Protein AF-A0A0S7BTZ9-F1 (afdb_monomer_lite)

Structure (mmCIF, N/CA/C/O backbone):
data_AF-A0A0S7BTZ9-F1
#
_entry.id   AF-A0A0S7BTZ9-F1
#
loop_
_atom_site.group_PDB
_atom_site.id
_atom_site.type_symbol
_atom_site.label_atom_id
_atom_site.label_alt_id
_atom_site.label_comp_id
_atom_site.label_asym_id
_atom_site.label_entity_id
_atom_site.label_seq_id
_atom_site.pdbx_PDB_ins_code
_atom_site.Cartn_x
_atom_site.Cartn_y
_atom_site.Cartn_z
_atom_site.occupancy
_atom_site.B_iso_or_equiv
_atom_site.auth_seq_id
_atom_site.auth_comp_id
_atom_site.auth_asym_id
_atom_site.auth_atom_id
_atom_site.pdbx_PDB_model_num
ATOM 1 N N . MET A 1 1 ? -7.946 -8.603 -1.763 1.00 69.44 1 MET A N 1
ATOM 2 C CA . MET A 1 1 ? -6.821 -9.574 -1.748 1.00 69.44 1 MET A CA 1
ATOM 3 C C . MET A 1 1 ? -6.618 -10.162 -0.356 1.00 69.44 1 MET A C 1
ATOM 5 O O . MET A 1 1 ? -6.571 -9.394 0.598 1.00 69.44 1 MET A O 1
ATOM 9 N N . LYS A 1 2 ? -6.450 -11.489 -0.231 1.00 79.00 2 LYS A N 1
ATOM 10 C CA . LYS A 1 2 ? -6.265 -12.164 1.073 1.00 79.00 2 LYS A CA 1
ATOM 11 C C . LYS A 1 2 ? -5.028 -11.659 1.836 1.00 79.00 2 LYS A C 1
ATOM 13 O O . LYS A 1 2 ? -5.130 -11.409 3.030 1.00 79.00 2 LYS A O 1
ATOM 18 N N . ILE A 1 3 ? -3.919 -11.409 1.132 1.00 81.81 3 ILE A N 1
ATOM 19 C CA . ILE A 1 3 ? -2.663 -10.928 1.737 1.00 81.81 3 ILE A CA 1
ATOM 20 C C . ILE A 1 3 ? -2.786 -9.525 2.359 1.00 81.81 3 ILE A C 1
ATOM 22 O O . ILE A 1 3 ? -2.256 -9.265 3.435 1.00 81.81 3 ILE A O 1
ATOM 26 N N . LEU A 1 4 ? -3.564 -8.636 1.735 1.00 84.25 4 LEU A N 1
ATOM 27 C CA . LEU A 1 4 ? -3.800 -7.283 2.250 1.00 84.25 4 LEU A CA 1
ATOM 28 C C . LEU A 1 4 ? -4.791 -7.273 3.418 1.00 84.25 4 LEU A C 1
ATOM 30 O O . LEU A 1 4 ? -4.678 -6.459 4.333 1.00 84.25 4 LEU A O 1
ATOM 34 N N . ALA A 1 5 ? -5.754 -8.200 3.418 1.00 83.06 5 ALA A N 1
ATOM 35 C CA . ALA A 1 5 ? -6.685 -8.358 4.530 1.00 83.06 5 ALA A CA 1
ATOM 36 C C . ALA A 1 5 ? -5.952 -8.769 5.819 1.00 83.06 5 ALA A C 1
ATOM 38 O O . ALA A 1 5 ? -6.277 -8.245 6.887 1.00 83.06 5 ALA A O 1
ATOM 39 N N . SER A 1 6 ? -4.927 -9.625 5.703 1.00 86.50 6 SER A N 1
ATOM 40 C CA . SER A 1 6 ? -4.094 -10.085 6.821 1.00 86.50 6 SER A CA 1
ATOM 41 C C . SER A 1 6 ? -3.074 -9.067 7.337 1.00 86.50 6 SER A C 1
ATOM 43 O O . SER A 1 6 ? -2.487 -9.302 8.392 1.00 86.50 6 SER A O 1
ATOM 45 N N . LEU A 1 7 ? -2.854 -7.941 6.645 1.00 88.00 7 LEU A N 1
ATOM 46 C CA . LEU A 1 7 ? -1.966 -6.895 7.154 1.00 88.00 7 LEU A CA 1
ATOM 47 C C . LEU A 1 7 ? -2.489 -6.370 8.494 1.00 88.00 7 LEU A C 1
ATOM 49 O O . LEU A 1 7 ? -3.682 -6.084 8.657 1.00 88.00 7 LEU A O 1
ATOM 53 N N . ARG A 1 8 ? -1.582 -6.208 9.454 1.00 90.56 8 ARG A N 1
ATOM 54 C CA . ARG A 1 8 ? -1.876 -5.498 10.701 1.00 90.56 8 ARG A CA 1
ATOM 55 C C . ARG A 1 8 ? -2.005 -3.996 10.399 1.00 90.56 8 ARG A C 1
ATOM 57 O O . ARG A 1 8 ? -1.317 -3.512 9.498 1.00 9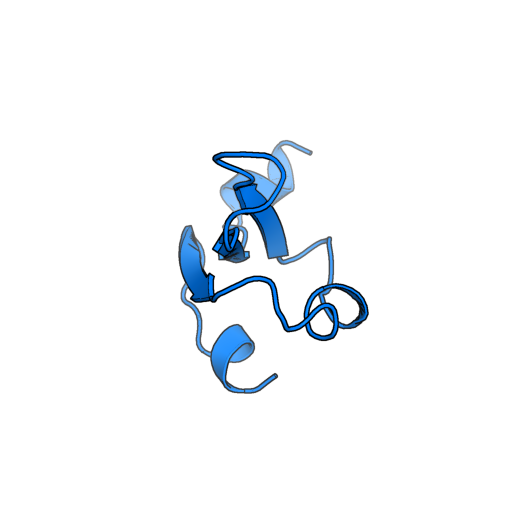0.56 8 ARG A O 1
ATOM 64 N N . PRO A 1 9 ? -2.870 -3.242 11.092 1.00 90.88 9 PRO A N 1
ATOM 65 C CA . PRO A 1 9 ? -2.874 -1.784 10.972 1.00 90.88 9 PRO A CA 1
ATOM 66 C C . PRO A 1 9 ? -1.471 -1.212 11.239 1.00 90.88 9 PRO A C 1
ATOM 68 O O . PRO A 1 9 ? -0.786 -1.679 12.146 1.00 90.88 9 PRO A O 1
ATOM 71 N N . GLY A 1 10 ? -1.023 -0.267 10.413 1.00 87.56 10 GLY A N 1
ATOM 72 C CA . GLY A 1 10 ? 0.333 0.299 10.426 1.00 87.56 10 GLY A CA 1
ATOM 73 C C . GLY A 1 10 ? 1.416 -0.559 9.754 1.00 87.56 10 GLY A C 1
ATOM 74 O O . GLY A 1 10 ? 2.549 -0.109 9.620 1.00 87.56 10 GLY A O 1
ATOM 75 N N . SER A 1 11 ? 1.107 -1.788 9.324 1.00 90.31 11 SER A N 1
ATOM 76 C CA . SER A 1 11 ? 2.069 -2.637 8.603 1.00 90.31 11 SER A CA 1
ATOM 77 C C . SER A 1 11 ? 2.037 -2.407 7.092 1.00 90.31 11 SER A C 1
ATOM 79 O O . SER A 1 11 ? 1.086 -1.833 6.550 1.00 90.31 11 SER A O 1
ATOM 81 N N . ARG A 1 12 ? 3.094 -2.872 6.416 1.00 90.94 12 ARG A N 1
ATOM 82 C CA . ARG A 1 12 ? 3.366 -2.583 5.007 1.00 90.94 12 ARG A CA 1
ATOM 83 C C . ARG A 1 12 ? 3.576 -3.847 4.187 1.00 90.94 12 ARG A C 1
ATOM 85 O O . ARG A 1 12 ? 4.148 -4.825 4.664 1.00 90.94 12 ARG A O 1
ATOM 92 N N . PHE A 1 13 ? 3.133 -3.792 2.940 1.00 89.50 13 PHE A N 1
ATOM 93 C CA . PHE A 1 13 ? 3.368 -4.791 1.911 1.00 89.50 13 PHE A CA 1
ATOM 94 C C . PHE A 1 13 ? 4.149 -4.156 0.761 1.00 89.50 13 PHE A C 1
ATOM 96 O O . PHE A 1 13 ? 3.692 -3.179 0.172 1.00 89.50 13 PHE A O 1
ATOM 103 N N . TYR A 1 14 ? 5.312 -4.723 0.452 1.00 87.69 14 TYR A N 1
ATOM 104 C CA . TYR A 1 14 ? 6.229 -4.235 -0.575 1.00 87.69 14 TYR A CA 1
ATOM 105 C C . TYR A 1 14 ? 6.156 -5.139 -1.803 1.00 87.69 14 TYR A C 1
ATOM 107 O O . TYR A 1 14 ? 6.179 -6.364 -1.672 1.00 87.69 14 TYR A O 1
ATOM 115 N N . TYR A 1 15 ? 6.081 -4.547 -2.989 1.00 84.62 15 TYR A N 1
ATOM 116 C CA . TYR A 1 15 ? 6.067 -5.280 -4.252 1.00 84.62 15 TYR A CA 1
ATOM 117 C C . TYR A 1 15 ? 6.721 -4.470 -5.370 1.00 84.62 15 TYR A C 1
ATOM 119 O O . TYR A 1 15 ? 6.832 -3.246 -5.302 1.00 84.62 15 TYR A O 1
ATOM 127 N N . ALA A 1 16 ? 7.170 -5.164 -6.414 1.00 80.19 16 ALA A N 1
ATOM 128 C CA . ALA A 1 16 ? 7.727 -4.523 -7.594 1.00 80.19 16 ALA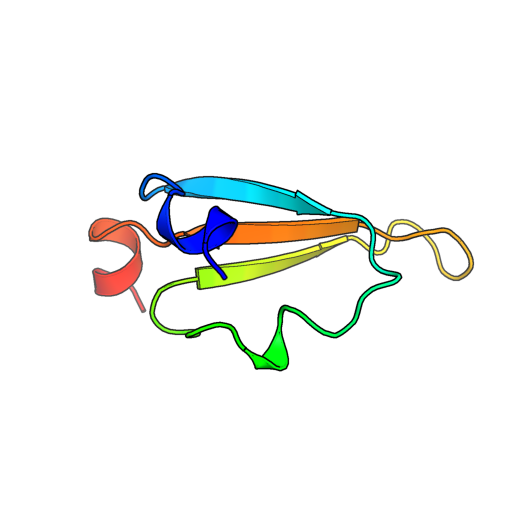 A CA 1
ATOM 129 C C . ALA A 1 16 ? 6.598 -3.961 -8.503 1.00 80.19 16 ALA A C 1
ATOM 131 O O . ALA A 1 16 ? 5.648 -4.686 -8.807 1.00 80.19 16 ALA A O 1
ATOM 132 N N . PRO A 1 17 ? 6.692 -2.714 -9.001 1.00 67.88 17 PRO A N 1
ATOM 133 C CA . PRO A 1 17 ? 5.855 -2.095 -10.002 1.00 67.88 17 PRO A CA 1
ATOM 134 C C . PRO A 1 17 ? 6.267 -2.674 -11.343 1.00 67.88 17 PRO A C 1
ATOM 136 O O . PRO A 1 17 ? 7.064 -2.153 -12.114 1.00 67.88 17 PRO A O 1
ATOM 139 N N . SER A 1 18 ? 5.701 -3.837 -11.579 1.00 57.31 18 SER A N 1
ATOM 140 C CA . SER A 1 18 ? 5.415 -4.387 -12.899 1.00 57.31 18 SER A CA 1
ATOM 141 C C . SER A 1 18 ? 3.949 -4.834 -12.960 1.00 57.31 18 SER A C 1
ATOM 143 O O . SER A 1 18 ? 3.514 -5.481 -13.906 1.00 57.31 18 SER A O 1
ATOM 145 N N . LEU A 1 19 ? 3.170 -4.479 -11.934 1.00 59.59 19 LEU A N 1
ATOM 146 C CA . LEU A 1 19 ? 1.868 -5.042 -11.628 1.00 59.59 19 LEU A CA 1
ATOM 147 C C . LEU A 1 19 ? 0.900 -3.906 -11.242 1.00 59.59 19 LEU A C 1
ATOM 149 O O . LEU A 1 19 ? 0.540 -3.804 -10.072 1.00 59.59 19 LEU A O 1
ATOM 153 N N . PRO A 1 20 ? 0.452 -3.068 -12.203 1.00 61.56 20 PRO A N 1
ATOM 154 C CA . PRO A 1 20 ? -0.492 -1.960 -11.979 1.00 61.56 20 PRO A CA 1
ATOM 155 C C . PRO A 1 20 ? -1.927 -2.451 -11.708 1.00 61.56 20 PRO A C 1
ATOM 157 O O . PRO A 1 20 ? -2.908 -1.879 -12.180 1.00 61.56 20 PRO A O 1
ATOM 160 N N . PHE A 1 21 ? -2.069 -3.584 -11.023 1.00 70.56 21 PHE A N 1
ATOM 161 C CA . PHE A 1 21 ? -3.341 -4.267 -10.866 1.00 70.56 21 PHE A CA 1
ATOM 162 C C . PHE A 1 21 ? -3.884 -4.180 -9.453 1.00 70.56 21 PHE A C 1
ATOM 164 O O . PHE A 1 21 ? -5.088 -4.324 -9.309 1.00 70.56 21 PHE A O 1
ATOM 171 N N . ILE A 1 22 ? -3.056 -3.990 -8.423 1.00 77.50 22 ILE A N 1
ATOM 172 C CA . ILE A 1 22 ? -3.515 -4.077 -7.030 1.00 77.50 22 ILE A CA 1
ATOM 173 C C . ILE A 1 22 ? -4.192 -2.774 -6.628 1.00 77.50 22 ILE A C 1
ATOM 175 O O . ILE A 1 22 ? -5.241 -2.797 -5.989 1.00 77.50 22 ILE A O 1
ATOM 179 N N . GLU A 1 23 ? -3.615 -1.653 -7.049 1.00 78.25 23 GLU A N 1
ATOM 180 C CA . GLU A 1 23 ? -3.956 -0.300 -6.632 1.00 78.25 23 GLU A CA 1
ATOM 181 C C . GLU A 1 23 ? -5.394 0.083 -6.994 1.00 78.25 23 GLU A C 1
ATOM 183 O O . GLU A 1 23 ? -6.076 0.718 -6.193 1.00 78.25 23 GLU A O 1
ATOM 188 N N . GLN A 1 24 ? -5.894 -0.367 -8.151 1.00 80.62 24 GLN A N 1
ATOM 189 C CA . GLN A 1 24 ? -7.287 -0.147 -8.570 1.00 80.62 24 GLN A CA 1
ATOM 190 C C . GLN A 1 24 ? -8.314 -0.881 -7.689 1.00 80.62 24 GLN A C 1
ATOM 192 O O . GLN A 1 24 ? -9.473 -0.481 -7.641 1.00 80.62 24 GLN A O 1
ATOM 197 N N . TRP A 1 25 ? -7.901 -1.938 -6.980 1.00 80.38 25 TRP A N 1
ATOM 198 C CA . TRP A 1 25 ? -8.765 -2.718 -6.087 1.00 80.38 25 TRP A CA 1
ATOM 199 C C . TRP A 1 25 ? -8.562 -2.368 -4.608 1.00 80.38 25 TRP A C 1
ATOM 201 O O . TRP A 1 25 ? -9.100 -3.057 -3.735 1.00 80.38 25 TRP A O 1
ATOM 211 N N . LEU A 1 26 ? -7.760 -1.341 -4.302 1.00 83.56 26 LEU A N 1
ATOM 212 C CA . LEU A 1 26 ? -7.543 -0.885 -2.934 1.00 83.56 26 LEU A CA 1
ATOM 213 C C . LEU A 1 26 ? -8.649 0.064 -2.489 1.00 83.56 26 LEU A C 1
ATOM 215 O O . LEU A 1 26 ? -8.985 1.037 -3.160 1.00 83.56 26 LEU A O 1
ATOM 219 N N . ASP A 1 27 ? -9.145 -0.186 -1.283 1.00 86.88 27 ASP A N 1
ATOM 220 C CA . ASP A 1 27 ? -9.950 0.782 -0.557 1.00 86.88 27 ASP A CA 1
ATOM 221 C C . ASP A 1 27 ? -9.037 1.885 -0.008 1.00 86.88 27 ASP A C 1
ATOM 223 O O . ASP A 1 27 ? -8.297 1.677 0.960 1.00 86.88 27 ASP A O 1
ATOM 227 N N . LYS A 1 28 ? -9.097 3.062 -0.635 1.00 84.44 28 LYS A N 1
ATOM 228 C CA . LYS A 1 28 ? -8.275 4.230 -0.286 1.00 84.44 28 LYS A CA 1
ATOM 229 C C . LYS A 1 28 ? -8.551 4.770 1.122 1.00 84.44 28 LYS A C 1
ATOM 231 O O . LYS A 1 28 ? -7.717 5.490 1.653 1.00 84.44 28 LYS A O 1
ATOM 236 N N . THR A 1 29 ? -9.672 4.400 1.748 1.00 86.25 29 THR A N 1
ATOM 237 C CA . THR A 1 29 ? -9.968 4.761 3.148 1.00 86.25 29 THR A CA 1
ATOM 238 C C . THR A 1 29 ? -9.258 3.857 4.159 1.00 86.25 29 THR A C 1
ATOM 240 O O . THR A 1 29 ? -9.200 4.160 5.349 1.00 86.25 29 THR A O 1
ATOM 243 N N . ARG A 1 30 ? -8.708 2.726 3.701 1.00 87.56 30 ARG A N 1
ATOM 244 C CA . ARG A 1 30 ? -8.075 1.702 4.548 1.00 87.56 30 ARG A CA 1
ATOM 245 C C . ARG A 1 30 ? -6.607 1.489 4.234 1.00 87.56 30 ARG A C 1
ATOM 247 O O . ARG A 1 30 ? -5.890 0.935 5.069 1.00 87.56 30 ARG A O 1
ATOM 254 N N . PHE A 1 31 ? -6.172 1.869 3.039 1.00 88.81 31 PHE A N 1
ATOM 255 C CA . PHE A 1 31 ? -4.824 1.625 2.557 1.00 88.81 31 PHE A CA 1
ATOM 256 C C . PHE A 1 31 ? -4.234 2.878 1.919 1.00 88.81 31 PHE A C 1
ATOM 258 O O . PHE A 1 31 ? -4.884 3.544 1.117 1.00 88.81 31 PHE A O 1
ATOM 265 N N . ASN A 1 32 ? -2.974 3.144 2.246 1.00 89.50 32 ASN A N 1
ATOM 266 C CA . ASN A 1 32 ? -2.140 4.150 1.610 1.00 89.50 32 ASN A CA 1
ATOM 267 C C . ASN A 1 32 ? -1.175 3.470 0.629 1.00 89.50 32 ASN A C 1
ATOM 269 O O . ASN A 1 32 ? -0.679 2.376 0.908 1.00 89.50 32 ASN A O 1
ATOM 273 N N . VAL A 1 33 ? -0.906 4.109 -0.509 1.00 87.81 33 VAL A N 1
ATOM 274 C CA . VAL A 1 33 ? 0.007 3.597 -1.538 1.00 87.81 33 VAL A CA 1
ATOM 275 C C . VAL A 1 33 ? 1.143 4.585 -1.723 1.00 87.81 33 VAL A C 1
ATOM 277 O O . VAL A 1 33 ? 0.910 5.763 -1.975 1.00 87.81 33 VAL A O 1
ATOM 280 N N . ILE A 1 34 ? 2.371 4.090 -1.624 1.00 87.44 34 ILE A N 1
ATOM 281 C CA . ILE A 1 34 ? 3.590 4.867 -1.820 1.00 87.44 34 ILE A CA 1
ATOM 282 C C . ILE A 1 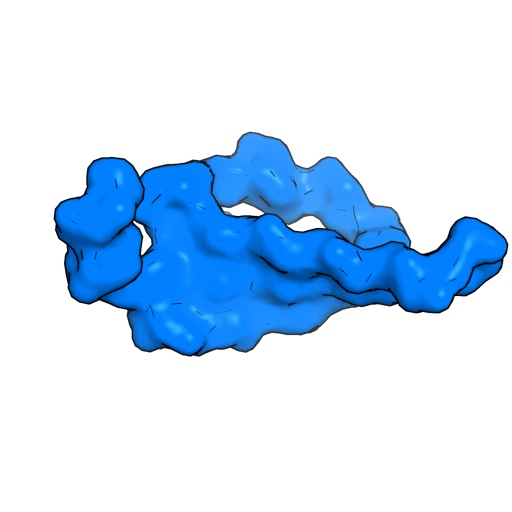34 ? 4.330 4.251 -2.999 1.00 87.44 34 ILE A C 1
ATOM 284 O O . ILE A 1 34 ? 4.683 3.073 -2.959 1.00 87.44 34 ILE A O 1
ATOM 288 N N . SER A 1 35 ? 4.552 5.035 -4.050 1.00 83.25 35 SER A N 1
ATOM 289 C CA . SER A 1 35 ? 5.320 4.601 -5.215 1.00 83.25 35 SER A CA 1
ATOM 290 C C . SER A 1 35 ? 6.739 5.152 -5.141 1.00 83.25 35 SER A C 1
ATOM 292 O O . SER A 1 35 ? 6.940 6.344 -4.916 1.00 83.25 35 SER A O 1
ATOM 294 N N . HIS A 1 36 ? 7.715 4.280 -5.355 1.00 82.50 36 HIS A N 1
ATOM 295 C CA . HIS A 1 36 ? 9.135 4.593 -5.381 1.00 82.50 36 HIS A CA 1
ATOM 296 C C . HIS A 1 36 ? 9.633 4.412 -6.816 1.00 82.50 36 HIS A C 1
ATOM 298 O O . HIS A 1 36 ? 9.712 3.293 -7.327 1.00 82.50 36 HIS A O 1
ATOM 304 N N . TYR A 1 37 ? 9.931 5.524 -7.481 1.00 73.00 37 TYR A N 1
ATOM 305 C CA . TYR A 1 37 ? 10.529 5.541 -8.812 1.00 73.00 37 TYR A CA 1
ATOM 306 C C . TYR A 1 37 ? 11.942 6.088 -8.673 1.00 73.00 37 TYR A C 1
ATOM 308 O O . TYR A 1 37 ? 12.168 7.283 -8.843 1.00 73.00 37 TYR A O 1
ATOM 316 N N . ASP A 1 38 ? 12.876 5.211 -8.304 1.00 66.75 38 ASP A N 1
ATOM 317 C CA . ASP A 1 38 ? 14.234 5.640 -7.968 1.00 66.75 38 ASP A CA 1
ATOM 318 C C . ASP A 1 38 ? 15.023 6.104 -9.203 1.00 66.75 38 ASP A C 1
ATOM 320 O O . ASP A 1 38 ? 15.965 6.867 -9.035 1.00 66.75 38 ASP A O 1
ATOM 324 N N . ASN A 1 39 ? 14.621 5.729 -10.432 1.00 63.19 39 ASN A N 1
ATOM 325 C CA . ASN A 1 39 ? 15.132 6.298 -11.689 1.00 63.19 39 ASN A CA 1
ATOM 326 C C . ASN A 1 39 ? 14.192 6.032 -12.890 1.00 63.19 39 ASN A C 1
ATOM 328 O O . ASN A 1 39 ? 13.647 4.930 -13.003 1.00 63.19 39 ASN A O 1
ATOM 332 N N . PRO A 1 40 ? 14.046 6.968 -13.851 1.00 59.53 40 PRO A N 1
ATOM 333 C CA . PRO A 1 40 ? 13.370 6.689 -15.118 1.00 59.53 40 PRO A CA 1
ATOM 334 C C . PRO A 1 40 ? 14.129 5.596 -15.893 1.00 59.53 40 PRO A C 1
ATOM 336 O O . PRO A 1 40 ? 15.295 5.764 -16.242 1.00 59.53 40 PRO A O 1
ATOM 339 N N . GLY A 1 41 ? 13.470 4.460 -16.144 1.00 60.97 41 GLY A N 1
ATOM 340 C CA . GLY A 1 41 ? 14.043 3.314 -16.865 1.00 60.97 41 GLY A CA 1
ATOM 341 C C . GLY A 1 41 ? 14.535 2.154 -15.989 1.00 60.97 41 GLY A C 1
ATOM 342 O O .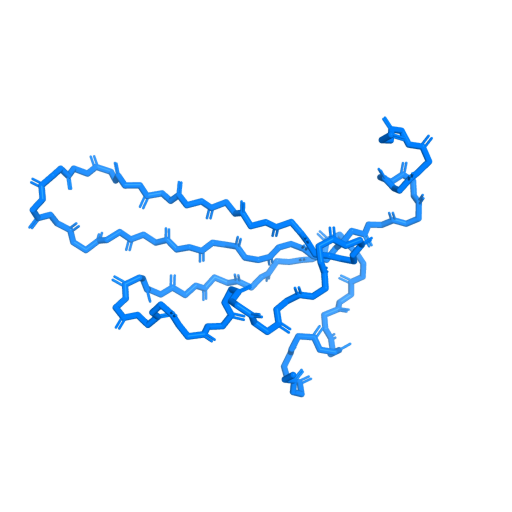 GLY A 1 41 ? 14.938 1.131 -16.537 1.00 60.97 41 GLY A O 1
ATOM 343 N N . GLN A 1 42 ? 14.472 2.263 -14.656 1.00 61.75 42 GLN A N 1
ATOM 344 C CA . GLN A 1 42 ? 14.728 1.141 -13.745 1.00 61.75 42 GLN A CA 1
ATOM 345 C C . GLN A 1 42 ? 13.451 0.721 -13.016 1.00 61.75 42 GLN A C 1
ATOM 347 O O . GLN A 1 42 ? 12.555 1.531 -12.780 1.00 61.75 42 GLN A O 1
ATOM 352 N N . TYR A 1 43 ? 13.367 -0.575 -12.706 1.00 61.44 43 TYR A N 1
ATOM 353 C CA . TYR A 1 43 ? 12.296 -1.188 -11.922 1.00 61.44 43 TYR A CA 1
ATOM 354 C C . TYR A 1 43 ? 11.984 -0.318 -10.697 1.00 61.44 43 TYR A C 1
ATOM 356 O O . TYR A 1 43 ? 12.877 -0.055 -9.897 1.00 61.44 43 TYR A O 1
ATOM 364 N N . GLY A 1 44 ? 10.746 0.157 -10.552 1.00 75.25 44 GLY A N 1
ATOM 365 C CA . GLY A 1 44 ? 10.368 0.889 -9.339 1.00 75.25 44 GLY A CA 1
ATOM 366 C C . GLY A 1 44 ? 10.177 -0.058 -8.144 1.00 75.25 44 GLY A C 1
ATOM 367 O O . GLY A 1 44 ? 10.470 -1.250 -8.221 1.00 75.25 44 GLY A O 1
ATOM 368 N N . SER A 1 45 ? 9.594 0.441 -7.057 1.00 82.81 45 SER A N 1
ATOM 369 C CA . SER A 1 45 ? 8.905 -0.361 -6.032 1.00 82.81 45 SER A CA 1
ATOM 370 C C . SER A 1 45 ? 7.586 0.326 -5.639 1.00 82.81 45 SER A C 1
ATOM 372 O O . SER A 1 45 ? 7.452 1.540 -5.775 1.00 82.81 45 SER A O 1
ATOM 374 N N . SER A 1 46 ? 6.593 -0.426 -5.174 1.00 86.19 46 SER A N 1
ATOM 375 C CA . SER A 1 46 ? 5.375 0.127 -4.576 1.00 86.19 46 SER A CA 1
ATOM 376 C C . SER A 1 46 ? 5.181 -0.472 -3.189 1.00 86.19 46 SER A C 1
ATOM 378 O O . SER A 1 46 ? 5.394 -1.666 -2.962 1.00 86.19 46 SER A O 1
ATOM 380 N N . THR A 1 47 ? 4.738 0.365 -2.262 1.00 88.94 47 THR A N 1
ATOM 381 C CA . THR A 1 47 ? 4.444 -0.006 -0.881 1.00 88.94 47 THR A CA 1
ATOM 3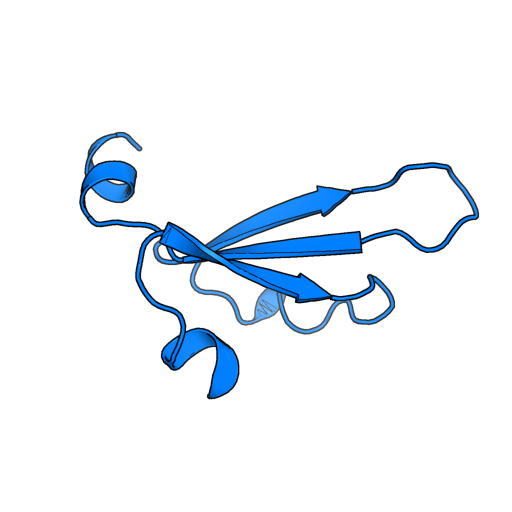82 C C . THR A 1 47 ? 2.971 0.256 -0.597 1.00 88.94 47 THR A C 1
ATOM 384 O O . THR A 1 47 ? 2.485 1.363 -0.808 1.00 88.94 47 THR A O 1
ATOM 387 N N . ILE A 1 48 ? 2.257 -0.753 -0.096 1.00 89.31 48 ILE A N 1
ATOM 388 C CA . ILE A 1 48 ? 0.900 -0.608 0.443 1.00 89.31 48 ILE A CA 1
ATOM 389 C C . ILE A 1 48 ? 0.978 -0.634 1.961 1.00 89.31 48 ILE A C 1
ATOM 391 O O . ILE A 1 48 ? 1.428 -1.614 2.549 1.00 89.31 48 ILE A O 1
ATOM 395 N N . GLU A 1 49 ? 0.492 0.416 2.600 1.00 91.25 49 GLU A N 1
ATOM 396 C CA . GLU A 1 49 ? 0.391 0.528 4.049 1.00 91.25 49 GLU A CA 1
ATOM 397 C C . GLU A 1 49 ? -1.072 0.439 4.472 1.00 91.25 49 GLU A C 1
ATOM 399 O O . GLU A 1 49 ? -1.930 1.117 3.911 1.00 91.25 49 GLU A O 1
ATOM 404 N N . LYS A 1 50 ? -1.383 -0.395 5.468 1.00 91.94 50 LYS A N 1
ATOM 405 C CA . LYS A 1 50 ? -2.731 -0.425 6.047 1.00 91.94 50 LYS A CA 1
ATOM 406 C C . LYS A 1 50 ? -2.853 0.685 7.080 1.00 91.94 50 LYS A C 1
ATOM 408 O O . LYS A 1 50 ? -2.101 0.695 8.050 1.00 91.94 50 LYS A O 1
ATOM 413 N N . LEU A 1 51 ? -3.816 1.579 6.903 1.00 89.62 51 LEU A N 1
ATOM 414 C CA . LEU A 1 51 ? -4.024 2.707 7.804 1.00 89.62 51 LEU A CA 1
ATOM 415 C C . LEU A 1 51 ? -4.393 2.213 9.212 1.00 89.62 51 LEU A C 1
ATOM 417 O O . LEU A 1 51 ? -5.175 1.270 9.383 1.00 89.62 51 LEU A O 1
ATOM 421 N N . SER A 1 52 ? -3.791 2.832 10.228 1.00 82.06 52 SER A N 1
ATOM 422 C CA . SER A 1 52 ? -4.200 2.668 11.623 1.00 82.06 52 SER A CA 1
ATOM 423 C C . SER A 1 52 ? -5.425 3.537 11.919 1.00 82.06 52 SER A C 1
ATOM 425 O O . SER A 1 52 ? -5.690 4.507 11.213 1.00 82.06 52 SER A O 1
ATOM 427 N N . HIS A 1 53 ? -6.165 3.216 12.985 1.00 69.00 53 HIS A N 1
ATOM 428 C CA . HIS A 1 53 ? -7.286 4.055 13.438 1.00 69.00 53 HIS A CA 1
ATOM 429 C C . HIS A 1 53 ? -6.858 5.513 13.681 1.00 69.00 53 HIS A C 1
ATOM 431 O O . HIS A 1 53 ? -7.602 6.433 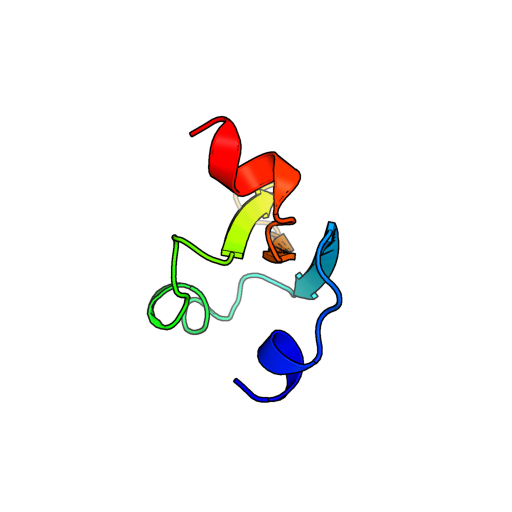13.369 1.00 69.00 53 HIS A O 1
ATOM 437 N N . GLU A 1 54 ? -5.635 5.729 14.167 1.00 64.56 54 GLU A N 1
ATOM 438 C CA . GLU A 1 54 ? -5.076 7.062 14.414 1.00 64.56 54 GLU A CA 1
ATOM 439 C C . GLU A 1 54 ? -4.802 7.848 13.122 1.00 64.56 54 GLU A C 1
ATOM 441 O O . GLU A 1 54 ? -4.931 9.070 13.106 1.00 64.56 54 GLU A O 1
ATOM 446 N N . ALA A 1 55 ? -4.449 7.158 12.032 1.00 60.38 55 ALA A N 1
ATOM 447 C CA . ALA A 1 55 ? -4.201 7.779 10.733 1.00 60.38 55 ALA A CA 1
ATOM 448 C C . ALA A 1 55 ? -5.501 8.198 10.022 1.00 60.38 55 ALA A C 1
ATOM 450 O O . ALA A 1 55 ? -5.493 9.163 9.265 1.00 60.38 55 ALA A O 1
ATOM 451 N N . ILE A 1 56 ? -6.614 7.508 10.294 1.00 58.62 56 ILE A N 1
ATOM 452 C CA . ILE A 1 56 ? -7.934 7.799 9.708 1.00 58.62 56 ILE A CA 1
ATOM 453 C C . ILE A 1 56 ? -8.548 9.074 10.312 1.00 58.62 56 ILE A C 1
ATOM 455 O O . ILE A 1 56 ? -9.255 9.799 9.626 1.00 58.62 56 ILE A O 1
ATOM 459 N N . ILE A 1 57 ? -8.253 9.386 11.579 1.00 59.03 57 ILE A N 1
ATOM 460 C CA . ILE A 1 57 ? -8.831 10.542 12.296 1.00 59.03 57 ILE A CA 1
ATOM 461 C C . ILE A 1 57 ? -8.194 11.881 11.866 1.00 59.03 57 ILE A C 1
ATOM 463 O O . ILE A 1 57 ? -8.738 12.945 12.152 1.00 59.03 57 ILE A O 1
ATOM 467 N N . LYS A 1 58 ? -7.040 11.851 11.187 1.00 53.84 58 LYS A N 1
ATOM 468 C CA . LYS A 1 58 ? -6.281 13.050 10.783 1.00 53.84 58 LYS A CA 1
ATOM 469 C C . LYS A 1 58 ? -6.423 13.437 9.303 1.00 53.84 58 LYS A C 1
ATOM 471 O O . LYS A 1 58 ? -5.738 14.372 8.889 1.00 53.84 58 LYS A O 1
ATOM 476 N N . GLN A 1 59 ? -7.234 12.722 8.522 1.00 51.53 59 GLN A N 1
ATOM 477 C CA . GLN A 1 59 ? -7.497 13.037 7.110 1.00 51.53 59 GLN A CA 1
ATOM 478 C C . GLN A 1 59 ? -8.737 13.907 6.933 1.00 51.53 59 GLN A C 1
ATOM 480 O O . GLN A 1 59 ? -9.712 13.703 7.688 1.00 51.53 59 GLN A O 1
#

Organism: NCBI:txid1678841

Sequence (59 aa):
MKILASLRPGSRFYYAPSLPFIEQWLDKTRFNVISHYDNPGQYGSSTIEKLSHEAIIKQ

Secondary structure (DSSP, 8-state):
-HHHHTPPTT-EEEE-SS-TTSGGG--TTTEEEEEE--STTS--EEEEEEPPHHHHTT-

pLDDT: mean 77.74, std 11.88, range [51.53, 91.94]

Radius of gyration: 12.27 Å; chains: 1; bounding box: 25×25×31 Å

Foldseek 3Di:
DVVVVPADAFDKDKDWPPPPPVVVVDDPLFWDKDKADPDVPDTTMIMIHGHDPVRNVVD